Protein AF-A0A2V6ZU19-F1 (afdb_monomer_lite)

Foldseek 3Di:
DADDPDDWDKDWDADPQQWIWIWTCDPPDTDIKTWGWDDPDVQWIKIQIPVAIFTWGWDADPNWIWIKGDHPVRYDIDIDTDDD

Sequence (84 aa):
MSGPLGNAPLILTIAEDGSFQGLLYVEPKYKEIRGTISVIRPGTMRYEGTDGNGRVTLREENGKRVLRFVRDGGGGGAELTPTK

pLDDT: mean 84.07, std 13.41, range [33.06, 97.31]

Structure (mmCIF, N/CA/C/O backbone):
data_AF-A0A2V6ZU19-F1
#
_entry.id   AF-A0A2V6ZU19-F1
#
loop_
_atom_site.group_PDB
_atom_site.id
_atom_site.type_symbol
_atom_site.label_atom_id
_atom_site.label_alt_id
_atom_site.label_comp_id
_atom_site.label_asym_id
_atom_site.label_entity_id
_atom_site.label_seq_id
_atom_site.pdbx_PDB_ins_code
_atom_site.Cartn_x
_atom_site.Cartn_y
_atom_site.Cartn_z
_atom_site.occupancy
_atom_site.B_iso_or_equiv
_atom_site.auth_seq_id
_atom_site.auth_comp_id
_atom_site.auth_asym_id
_atom_site.auth_atom_id
_atom_site.pdbx_PDB_mode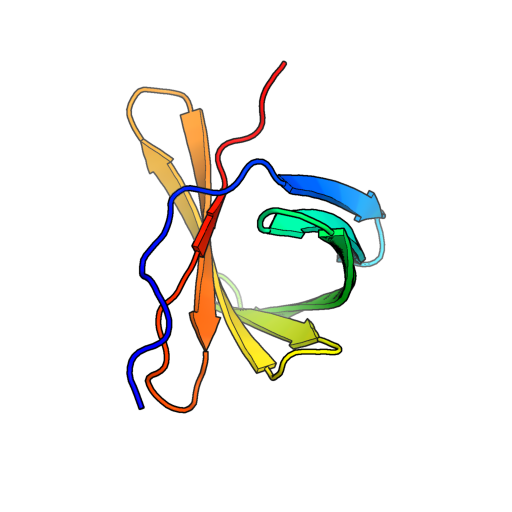l_num
ATOM 1 N N . MET A 1 1 ? 12.458 -17.245 -9.906 1.00 33.06 1 MET A N 1
ATOM 2 C CA . MET A 1 1 ? 13.178 -15.991 -10.216 1.00 33.06 1 MET A CA 1
ATOM 3 C C . MET A 1 1 ? 13.208 -15.130 -8.962 1.00 33.06 1 MET A C 1
ATOM 5 O O . MET A 1 1 ? 12.157 -14.668 -8.541 1.00 33.06 1 MET A O 1
ATOM 9 N N . SER A 1 2 ? 14.370 -14.971 -8.329 1.00 41.41 2 SER A N 1
ATOM 10 C CA . SER A 1 2 ? 14.581 -14.046 -7.209 1.00 41.41 2 SER A CA 1
ATOM 11 C C . SER A 1 2 ? 15.131 -12.730 -7.761 1.00 41.41 2 SER A C 1
ATOM 13 O O . SER A 1 2 ? 16.288 -12.672 -8.170 1.00 41.41 2 SER A O 1
ATOM 15 N N . GLY A 1 3 ? 14.290 -11.695 -7.830 1.00 41.34 3 GLY A N 1
ATOM 16 C CA . GLY A 1 3 ? 14.768 -10.320 -8.011 1.00 41.34 3 GLY A CA 1
ATOM 17 C C . GLY A 1 3 ? 15.538 -9.863 -6.765 1.00 41.34 3 GLY A C 1
ATOM 18 O O . GLY A 1 3 ? 15.394 -10.500 -5.717 1.00 41.34 3 GLY A O 1
ATOM 19 N N . PRO A 1 4 ? 16.358 -8.802 -6.850 1.00 46.28 4 PRO A N 1
ATOM 20 C CA . PRO A 1 4 ? 17.143 -8.347 -5.711 1.00 46.28 4 PRO A CA 1
ATOM 21 C C . PRO A 1 4 ? 16.202 -8.048 -4.539 1.00 46.28 4 PRO A C 1
ATOM 23 O O . PRO A 1 4 ? 15.304 -7.213 -4.644 1.00 46.28 4 PRO A O 1
ATOM 26 N N . LEU A 1 5 ? 16.389 -8.768 -3.429 1.00 54.97 5 LEU A N 1
ATOM 27 C CA . LEU A 1 5 ? 15.847 -8.389 -2.127 1.00 54.97 5 LEU A CA 1
ATOM 28 C C . LEU A 1 5 ? 16.621 -7.141 -1.694 1.00 54.97 5 LEU A C 1
ATOM 30 O O . LEU A 1 5 ? 17.650 -7.232 -1.034 1.00 54.97 5 LEU A O 1
ATOM 34 N N . GLY A 1 6 ? 16.185 -5.988 -2.190 1.00 62.19 6 GLY A N 1
ATOM 35 C CA . GLY A 1 6 ? 16.777 -4.692 -1.898 1.00 62.19 6 GLY A CA 1
ATOM 36 C C . GLY A 1 6 ? 15.871 -3.893 -0.975 1.00 62.19 6 GLY A C 1
ATOM 37 O O . GLY A 1 6 ? 14.664 -3.814 -1.199 1.00 62.19 6 GLY A O 1
ATOM 38 N N . ASN A 1 7 ? 16.461 -3.267 0.040 1.00 69.31 7 ASN A N 1
ATOM 39 C CA . ASN A 1 7 ? 15.813 -2.163 0.733 1.00 69.31 7 ASN A CA 1
ATOM 40 C C . ASN A 1 7 ? 15.813 -0.970 -0.227 1.00 69.31 7 ASN A C 1
ATOM 42 O O . ASN A 1 7 ? 16.875 -0.448 -0.560 1.00 69.31 7 ASN A O 1
ATOM 46 N N . ALA A 1 8 ? 14.636 -0.573 -0.698 1.00 76.12 8 ALA A N 1
ATOM 47 C CA . ALA A 1 8 ? 14.461 0.559 -1.596 1.00 76.12 8 ALA A CA 1
ATOM 48 C C . ALA A 1 8 ? 13.590 1.621 -0.911 1.00 76.12 8 ALA A C 1
ATOM 50 O O . ALA A 1 8 ? 12.565 1.264 -0.321 1.00 76.12 8 ALA A O 1
ATOM 51 N N . PRO A 1 9 ? 13.953 2.914 -0.986 1.00 80.62 9 PRO A N 1
ATOM 52 C CA . PRO A 1 9 ? 13.065 3.982 -0.558 1.00 80.62 9 PRO A CA 1
ATOM 53 C C . PRO A 1 9 ? 11.753 3.930 -1.346 1.00 80.62 9 PRO A C 1
ATOM 55 O O . PRO A 1 9 ?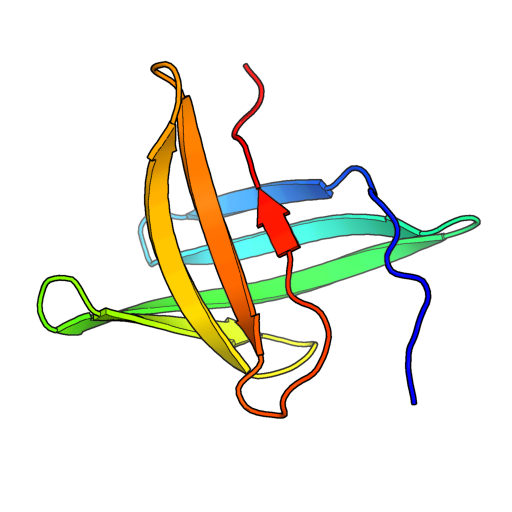 11.753 3.839 -2.578 1.00 80.62 9 PRO A O 1
ATOM 58 N N . LEU A 1 10 ? 10.641 4.012 -0.622 1.00 84.06 10 LEU A N 1
ATOM 59 C CA . LEU A 1 10 ? 9.302 4.118 -1.178 1.00 84.06 10 LEU A CA 1
ATOM 60 C C . LEU A 1 10 ? 8.598 5.298 -0.520 1.00 84.06 10 LEU A C 1
ATOM 62 O O . LEU A 1 10 ? 8.455 5.335 0.700 1.00 84.06 10 LEU A O 1
ATOM 66 N N . ILE A 1 11 ? 8.112 6.223 -1.340 1.00 88.19 11 ILE A N 1
ATOM 67 C CA . ILE A 1 11 ? 7.082 7.170 -0.917 1.00 88.19 11 ILE A CA 1
ATOM 68 C C . ILE A 1 11 ? 5.747 6.526 -1.263 1.00 88.19 11 ILE A C 1
ATOM 70 O O . ILE A 1 11 ? 5.551 6.138 -2.413 1.00 88.19 11 ILE A O 1
ATOM 74 N N . LEU A 1 12 ? 4.857 6.385 -0.283 1.00 89.94 12 LEU A N 1
ATOM 75 C CA . LEU A 1 12 ? 3.530 5.807 -0.464 1.00 89.94 12 LEU A CA 1
ATOM 76 C C . LEU A 1 12 ? 2.484 6.751 0.125 1.00 89.94 12 LEU A C 1
ATOM 78 O O . LEU A 1 12 ? 2.524 7.065 1.313 1.00 89.94 12 LEU A O 1
ATOM 82 N N . THR A 1 13 ? 1.532 7.163 -0.699 1.00 92.56 13 THR A N 1
ATOM 83 C CA . THR A 1 13 ? 0.347 7.908 -0.279 1.00 92.56 13 THR A CA 1
ATOM 84 C C . THR A 1 13 ? -0.840 6.961 -0.319 1.00 92.56 13 THR A C 1
ATOM 86 O O . THR A 1 13 ? -1.080 6.331 -1.346 1.00 92.56 13 THR A O 1
ATOM 89 N N . ILE A 1 14 ? -1.560 6.848 0.796 1.00 91.75 14 ILE A N 1
ATOM 90 C CA . ILE A 1 14 ? -2.780 6.044 0.918 1.00 91.75 14 ILE A CA 1
ATOM 91 C C . ILE A 1 14 ? -3.929 7.014 1.200 1.00 91.75 14 ILE A C 1
ATOM 93 O O . ILE A 1 14 ? -3.855 7.780 2.161 1.00 91.75 14 ILE A O 1
ATOM 97 N N . ALA A 1 15 ? -4.951 7.005 0.353 1.00 95.00 15 ALA A N 1
ATOM 98 C CA . ALA A 1 15 ? -6.161 7.796 0.525 1.00 95.00 15 ALA A CA 1
ATOM 99 C C . ALA A 1 15 ? -7.143 7.117 1.494 1.00 95.00 15 ALA A C 1
ATOM 101 O O . ALA A 1 15 ? -6.994 5.946 1.850 1.00 95.00 15 ALA A O 1
ATOM 102 N N . GLU A 1 16 ? -8.171 7.854 1.918 1.00 93.81 16 GLU A N 1
ATOM 103 C CA . GLU A 1 16 ? -9.172 7.366 2.880 1.00 93.81 16 GLU A CA 1
ATOM 104 C C . GLU A 1 16 ? -9.961 6.149 2.375 1.00 93.81 16 GLU A C 1
ATOM 106 O O . GLU A 1 16 ? -10.363 5.302 3.169 1.00 93.81 16 GLU A O 1
ATOM 111 N N . ASP A 1 17 ? -10.137 6.025 1.059 1.00 93.88 17 ASP A N 1
ATOM 112 C CA . ASP A 1 17 ? -10.798 4.886 0.410 1.00 93.88 17 ASP A CA 1
ATOM 113 C C . ASP A 1 17 ? -9.891 3.647 0.271 1.00 93.88 17 ASP A C 1
ATOM 115 O O . ASP A 1 17 ? -10.295 2.625 -0.286 1.00 93.88 17 ASP A O 1
ATOM 119 N N . GLY A 1 18 ? -8.657 3.728 0.775 1.00 93.69 18 GLY A N 1
ATOM 120 C CA . GLY A 1 18 ? -7.657 2.671 0.694 1.00 93.69 18 GLY A CA 1
ATOM 121 C C . GLY A 1 18 ? -6.918 2.610 -0.640 1.00 93.69 18 GLY A C 1
ATOM 122 O O . GLY A 1 18 ? -6.016 1.778 -0.778 1.00 93.69 18 GLY A O 1
ATOM 123 N N . SER A 1 19 ? -7.242 3.464 -1.617 1.00 96.88 19 SER A N 1
ATOM 124 C CA . SER A 1 19 ? -6.420 3.606 -2.819 1.00 96.88 19 SER A CA 1
ATOM 125 C C . SER A 1 19 ? -5.029 4.111 -2.440 1.00 96.88 19 SER A C 1
ATOM 127 O O . SER A 1 19 ? -4.857 4.900 -1.510 1.00 96.88 19 SER A O 1
ATOM 129 N N . PHE A 1 20 ? -4.005 3.622 -3.130 1.00 94.25 20 PHE A N 1
ATOM 130 C CA . PHE A 1 20 ? -2.637 4.047 -2.901 1.00 94.25 20 PHE A CA 1
ATOM 131 C C . PHE A 1 20 ? -1.894 4.310 -4.200 1.00 94.25 20 PHE A C 1
ATOM 133 O O . PHE A 1 20 ? -2.087 3.643 -5.221 1.00 94.25 20 PHE A O 1
ATOM 140 N N . GLN A 1 21 ? -0.965 5.253 -4.114 1.00 95.19 21 GLN A N 1
ATOM 141 C CA . GLN A 1 21 ? 0.035 5.525 -5.130 1.00 95.19 21 GLN A CA 1
ATOM 142 C C . GLN A 1 21 ? 1.398 5.620 -4.455 1.00 95.19 21 GLN A C 1
ATOM 144 O O . GLN A 1 21 ? 1.535 6.224 -3.393 1.00 95.19 21 GLN A O 1
ATOM 149 N N . GLY A 1 22 ? 2.411 5.022 -5.069 1.00 91.00 22 GLY A N 1
ATOM 150 C CA . GLY A 1 22 ? 3.772 5.087 -4.579 1.00 91.00 22 GLY A CA 1
ATOM 151 C C . GLY A 1 22 ? 4.810 5.25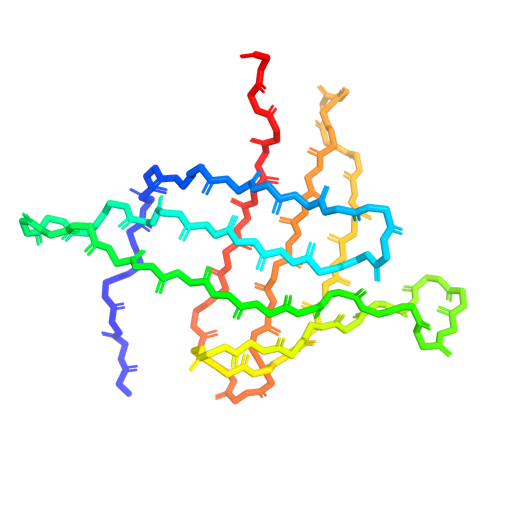8 -5.675 1.00 91.00 22 GLY A C 1
ATOM 152 O O . GLY A 1 22 ? 4.587 4.915 -6.835 1.00 91.00 22 GLY A O 1
ATOM 153 N N . LEU A 1 23 ? 5.958 5.793 -5.274 1.00 90.19 23 LEU A N 1
ATOM 154 C CA . LEU A 1 23 ? 7.155 5.980 -6.087 1.00 90.19 23 LEU A CA 1
ATOM 155 C C . LEU A 1 23 ? 8.293 5.191 -5.445 1.00 90.19 23 LEU A C 1
ATOM 157 O O . LEU A 1 23 ? 8.835 5.589 -4.413 1.00 90.19 23 LEU A O 1
ATOM 161 N N . LEU A 1 24 ? 8.619 4.049 -6.045 1.00 86.00 24 LEU A N 1
ATOM 162 C CA . LEU A 1 24 ? 9.701 3.174 -5.616 1.00 86.00 24 LEU A CA 1
ATOM 163 C C . LEU A 1 24 ? 10.983 3.568 -6.348 1.00 86.00 24 LEU A C 1
ATOM 165 O O . LEU A 1 24 ? 11.008 3.563 -7.580 1.00 86.00 24 LEU A O 1
ATOM 169 N N . TYR A 1 25 ? 12.052 3.874 -5.618 1.00 82.00 25 TYR A N 1
ATOM 170 C CA . TYR A 1 25 ? 13.355 4.095 -6.240 1.00 82.00 25 TYR A CA 1
ATOM 171 C C . TYR A 1 25 ? 14.098 2.766 -6.395 1.00 82.00 25 TYR A C 1
ATOM 173 O O . TYR A 1 25 ? 14.600 2.209 -5.420 1.00 82.00 25 TYR A O 1
ATOM 181 N N . VAL A 1 26 ? 14.165 2.254 -7.625 1.00 77.56 26 VAL A N 1
ATOM 182 C CA . VAL A 1 26 ? 14.983 1.088 -7.982 1.00 77.56 26 VAL A CA 1
ATOM 183 C C . VAL A 1 26 ? 16.014 1.562 -8.987 1.00 77.56 26 VAL A C 1
ATOM 185 O O . VAL A 1 26 ? 15.691 1.773 -10.155 1.00 77.56 26 VAL A O 1
ATOM 188 N N . GLU A 1 27 ? 17.246 1.767 -8.527 1.00 73.00 27 GLU A N 1
ATOM 189 C CA . GLU A 1 27 ? 18.312 2.348 -9.342 1.00 73.00 27 GLU A CA 1
ATOM 190 C C . GLU A 1 27 ? 18.390 1.699 -10.741 1.00 73.00 27 GLU A C 1
ATOM 192 O O . GLU A 1 27 ? 18.400 0.467 -10.848 1.00 73.00 27 GLU A O 1
ATOM 197 N N . PRO A 1 28 ? 18.403 2.499 -11.830 1.00 78.81 28 PRO A N 1
ATOM 198 C CA . PRO A 1 28 ? 18.487 3.968 -11.888 1.00 78.81 28 PRO A CA 1
ATOM 199 C C . PRO A 1 28 ? 17.140 4.693 -12.046 1.00 78.81 28 PRO A C 1
ATOM 201 O O . PRO A 1 28 ? 17.116 5.861 -12.428 1.00 78.81 28 PRO A O 1
ATOM 204 N N . LYS A 1 29 ? 16.004 4.016 -11.841 1.00 82.25 29 LYS A N 1
ATOM 205 C CA . LYS A 1 29 ? 14.682 4.548 -12.194 1.00 82.25 29 LYS A CA 1
ATOM 206 C C . LYS A 1 29 ? 13.729 4.602 -11.009 1.00 82.25 29 LYS A C 1
ATOM 208 O O . LYS A 1 29 ? 13.692 3.732 -10.144 1.00 82.25 29 LYS A O 1
ATOM 213 N N . TYR A 1 30 ? 12.864 5.605 -11.046 1.00 83.62 30 TYR A N 1
ATOM 214 C CA . TYR A 1 30 ? 11.634 5.559 -10.277 1.00 83.62 30 TYR A CA 1
ATOM 215 C C . TYR A 1 30 ? 10.632 4.653 -10.980 1.00 83.62 30 TYR A C 1
ATOM 217 O O . TYR A 1 30 ? 10.432 4.740 -12.194 1.00 83.62 30 TYR A O 1
ATOM 225 N N . LYS A 1 31 ? 9.999 3.786 -10.200 1.00 86.31 31 LYS A N 1
ATOM 226 C CA . LYS A 1 31 ? 8.877 2.968 -10.629 1.00 86.31 31 LYS A CA 1
ATOM 227 C C . LYS A 1 31 ? 7.635 3.425 -9.881 1.00 86.31 31 LYS A C 1
ATOM 229 O O . LYS A 1 31 ? 7.608 3.407 -8.652 1.00 86.31 31 LYS A O 1
ATOM 234 N N . GLU A 1 32 ? 6.609 3.816 -10.625 1.00 89.94 32 GLU A N 1
ATOM 235 C CA . GLU A 1 32 ? 5.297 4.050 -10.035 1.00 89.94 32 GLU A CA 1
ATOM 236 C C . GLU A 1 32 ? 4.624 2.722 -9.692 1.00 89.94 32 GLU A C 1
ATOM 238 O O . GLU A 1 32 ? 4.617 1.788 -10.495 1.00 89.94 32 GLU A O 1
ATOM 243 N N . ILE A 1 33 ? 4.022 2.670 -8.508 1.00 89.19 33 ILE A N 1
ATOM 244 C CA . ILE A 1 33 ? 3.129 1.598 -8.086 1.00 89.19 33 ILE A CA 1
ATOM 245 C C . ILE A 1 33 ? 1.786 2.198 -7.696 1.00 89.19 33 ILE A C 1
ATOM 247 O O . ILE A 1 33 ? 1.711 3.265 -7.092 1.00 89.19 33 ILE A O 1
ATOM 251 N N . ARG A 1 34 ? 0.706 1.516 -8.057 1.00 94.88 34 ARG A N 1
ATOM 252 C CA . ARG A 1 34 ? -0.665 1.902 -7.706 1.00 94.88 34 ARG A CA 1
ATOM 253 C C . ARG A 1 34 ? -1.471 0.680 -7.318 1.00 94.88 34 ARG A C 1
ATOM 255 O O . ARG A 1 34 ? -1.153 -0.425 -7.776 1.00 94.88 34 ARG A O 1
ATOM 262 N N . GLY A 1 35 ? -2.508 0.891 -6.524 1.00 95.50 35 GLY A N 1
ATOM 263 C CA . GLY A 1 35 ? -3.429 -0.161 -6.132 1.00 95.50 35 GLY A CA 1
ATOM 264 C C . GLY A 1 35 ? -4.428 0.290 -5.081 1.00 95.50 35 GLY A C 1
ATOM 265 O O . GLY A 1 35 ? -4.582 1.481 -4.829 1.00 95.50 35 GLY A O 1
ATOM 266 N N . THR A 1 36 ? -5.066 -0.683 -4.446 1.00 97.31 36 THR A N 1
ATOM 267 C CA . THR A 1 36 ? -6.010 -0.475 -3.348 1.00 97.31 36 THR A CA 1
ATOM 268 C C . THR A 1 36 ? -5.714 -1.464 -2.232 1.00 97.31 36 THR A C 1
ATOM 270 O O . THR A 1 36 ? -5.394 -2.622 -2.495 1.00 97.31 36 THR A O 1
ATOM 273 N N . ILE A 1 37 ? -5.811 -1.011 -0.984 1.00 95.44 37 ILE A N 1
ATOM 274 C CA . ILE A 1 37 ? -5.822 -1.853 0.211 1.00 95.44 37 ILE A CA 1
ATOM 275 C C . ILE A 1 37 ? -7.276 -2.003 0.652 1.00 95.44 37 ILE A C 1
ATOM 277 O O . ILE A 1 37 ? -7.966 -1.014 0.879 1.00 95.44 37 ILE A O 1
ATOM 281 N N . SER A 1 38 ? -7.736 -3.239 0.815 1.00 95.50 38 SER A N 1
ATOM 282 C CA . SER A 1 38 ? -9.109 -3.538 1.224 1.00 95.50 38 SER A CA 1
ATOM 283 C C . SER A 1 38 ? -9.129 -4.430 2.458 1.00 95.50 38 SER A C 1
ATOM 285 O O . SER A 1 38 ? -8.389 -5.414 2.558 1.00 95.50 38 SER A O 1
ATOM 287 N N . VAL A 1 39 ? -10.011 -4.112 3.405 1.00 93.44 39 VAL A N 1
ATOM 288 C CA . VAL A 1 39 ? -10.307 -4.974 4.554 1.00 93.44 39 VAL A CA 1
ATOM 289 C C . VAL A 1 39 ? -11.362 -5.986 4.118 1.00 93.44 39 VAL A C 1
ATOM 291 O O . VAL A 1 39 ? -12.497 -5.618 3.845 1.00 93.44 39 VAL A O 1
ATOM 294 N N . ILE A 1 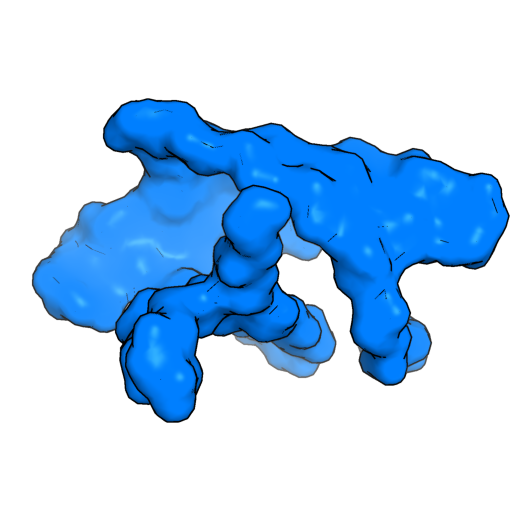40 ? -10.999 -7.266 4.058 1.00 92.44 40 ILE A N 1
ATOM 295 C CA . ILE A 1 40 ? -11.937 -8.333 3.666 1.00 92.44 40 ILE A CA 1
ATOM 296 C C . ILE A 1 40 ? -12.767 -8.795 4.869 1.00 92.44 40 ILE A C 1
ATOM 298 O O . ILE A 1 40 ? -13.936 -9.142 4.748 1.00 92.44 40 ILE A O 1
ATOM 302 N N . ARG A 1 41 ? -12.141 -8.819 6.048 1.00 89.62 41 ARG A N 1
ATOM 303 C CA . ARG A 1 41 ? -12.753 -9.091 7.356 1.00 89.62 41 ARG A CA 1
ATOM 304 C C . ARG A 1 41 ? -11.828 -8.549 8.453 1.00 89.62 41 ARG A C 1
ATOM 306 O O . ARG A 1 41 ? -10.654 -8.306 8.155 1.00 89.62 41 ARG A O 1
ATOM 313 N N . PRO A 1 42 ? -12.285 -8.392 9.709 1.00 86.44 42 PRO A N 1
ATOM 314 C CA . PRO A 1 42 ? -11.429 -7.915 10.794 1.00 86.44 42 PRO A CA 1
ATOM 315 C C . PRO A 1 42 ? -10.085 -8.659 10.855 1.00 86.44 42 PRO A C 1
ATOM 317 O O . PRO A 1 42 ? -10.032 -9.889 10.787 1.00 86.44 42 PRO A O 1
ATOM 320 N N . GLY A 1 43 ? -8.983 -7.904 10.899 1.00 82.50 43 GLY A N 1
ATOM 321 C CA . GLY A 1 43 ? -7.616 -8.441 10.926 1.00 82.50 43 GLY A CA 1
ATOM 322 C C . GLY A 1 43 ? -7.111 -9.067 9.615 1.00 82.50 43 GLY A C 1
ATOM 323 O O . GLY A 1 43 ? -5.973 -9.530 9.566 1.00 82.50 43 GLY A O 1
ATOM 324 N N . THR A 1 44 ? -7.913 -9.086 8.545 1.00 88.62 44 THR A N 1
ATOM 325 C CA . THR A 1 44 ? -7.521 -9.605 7.225 1.00 88.62 44 THR A CA 1
ATOM 326 C C . THR A 1 44 ? -7.619 -8.501 6.175 1.00 88.62 44 THR A C 1
ATOM 328 O O . THR A 1 44 ? -8.711 -8.152 5.727 1.00 88.62 44 THR A O 1
ATOM 331 N N . MET A 1 45 ? -6.466 -7.987 5.748 1.00 94.88 45 MET A N 1
ATOM 332 C CA . MET A 1 45 ? -6.369 -7.005 4.668 1.00 94.88 45 MET A CA 1
ATOM 333 C C . MET A 1 45 ? -5.719 -7.621 3.434 1.00 94.88 45 MET A C 1
ATOM 335 O O . MET A 1 45 ? -4.808 -8.452 3.534 1.00 94.88 45 MET A O 1
ATOM 339 N N . ARG A 1 46 ? -6.176 -7.191 2.264 1.00 95.88 46 ARG A N 1
ATOM 340 C C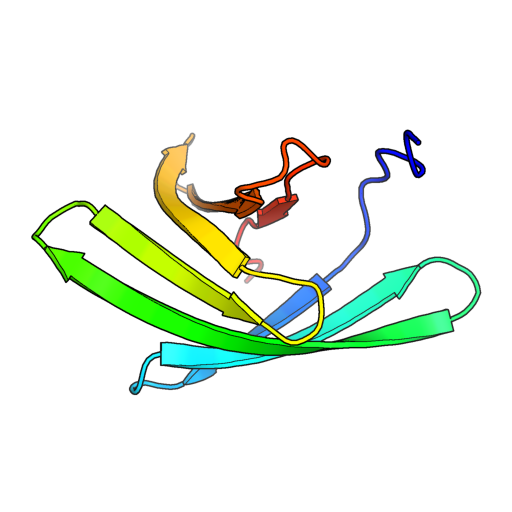A . ARG A 1 46 ? -5.586 -7.517 0.968 1.00 95.88 46 ARG A CA 1
ATOM 341 C C . ARG A 1 46 ? -5.153 -6.245 0.268 1.00 95.88 46 ARG A C 1
ATOM 343 O O . ARG A 1 46 ? -5.640 -5.169 0.595 1.00 95.88 46 ARG A O 1
ATOM 350 N N . TYR A 1 47 ? -4.237 -6.388 -0.675 1.00 94.88 47 TYR A N 1
ATOM 351 C CA . TYR A 1 47 ? -3.989 -5.353 -1.659 1.00 94.88 47 TYR A CA 1
ATOM 352 C C . TYR A 1 47 ? -4.141 -5.918 -3.062 1.00 94.88 47 TYR A C 1
ATOM 354 O O . TYR A 1 47 ? -3.806 -7.079 -3.324 1.00 94.88 47 TYR A O 1
ATOM 362 N N . GLU A 1 48 ? -4.609 -5.059 -3.950 1.00 95.56 48 GLU A N 1
ATOM 363 C CA . GLU A 1 48 ? -4.661 -5.298 -5.383 1.00 95.56 48 GLU A CA 1
ATOM 364 C C . GLU A 1 48 ? -3.888 -4.182 -6.053 1.00 95.56 48 GLU A C 1
ATOM 366 O O . GLU A 1 48 ? -4.172 -3.008 -5.825 1.00 95.56 48 GLU A O 1
ATOM 371 N N . GLY A 1 49 ? -2.850 -4.534 -6.802 1.00 92.00 49 GLY A N 1
ATOM 372 C CA . GLY A 1 49 ? -1.899 -3.560 -7.301 1.00 92.00 49 GLY A CA 1
ATOM 373 C C . GLY A 1 49 ? -1.402 -3.869 -8.699 1.00 92.00 49 GLY A C 1
ATOM 374 O O . GLY A 1 49 ? -1.430 -4.998 -9.182 1.00 92.00 49 GLY A O 1
ATOM 375 N N . THR A 1 50 ? -0.876 -2.827 -9.326 1.00 87.88 50 THR A N 1
ATOM 376 C CA . THR A 1 50 ? -0.203 -2.859 -10.637 1.00 87.88 50 THR A CA 1
ATOM 377 C C . THR A 1 50 ? 0.891 -3.930 -10.753 1.00 87.88 50 THR A C 1
ATOM 379 O O . THR A 1 50 ? 1.067 -4.504 -11.822 1.00 87.88 50 THR A O 1
ATOM 382 N N . ASP A 1 51 ? 1.582 -4.250 -9.655 1.00 81.38 51 ASP A N 1
ATOM 383 C CA . ASP A 1 51 ? 2.666 -5.246 -9.595 1.00 81.38 51 ASP A CA 1
ATOM 384 C C . ASP A 1 51 ? 2.251 -6.587 -8.961 1.00 81.38 51 ASP A C 1
ATOM 386 O O . ASP A 1 51 ? 3.088 -7.378 -8.493 1.00 81.38 51 ASP A O 1
ATOM 390 N N . GLY A 1 52 ? 0.943 -6.833 -8.939 1.00 88.38 52 GLY A N 1
ATOM 391 C CA . GLY A 1 52 ? 0.317 -8.029 -8.406 1.00 88.38 52 GLY A CA 1
ATOM 392 C C . GLY A 1 52 ? -0.469 -7.770 -7.129 1.00 88.38 52 GLY A C 1
ATOM 393 O O . GLY A 1 52 ? -0.537 -6.657 -6.610 1.00 88.38 52 GLY A O 1
ATOM 394 N N . ASN A 1 53 ? -1.039 -8.854 -6.615 1.00 92.88 53 ASN A N 1
ATOM 395 C CA . ASN A 1 53 ? -1.967 -8.839 -5.493 1.00 92.88 53 ASN A CA 1
ATOM 396 C C . ASN A 1 53 ? -1.386 -9.616 -4.314 1.00 92.88 53 ASN A C 1
ATOM 398 O O . ASN A 1 53 ? -0.461 -10.429 -4.463 1.00 92.88 53 ASN A O 1
ATOM 402 N N . GLY A 1 54 ? -1.952 -9.389 -3.136 1.00 94.31 54 GLY A N 1
ATOM 403 C CA . GLY A 1 54 ? -1.533 -10.142 -1.972 1.00 94.31 54 GLY A CA 1
ATOM 404 C C . GLY A 1 54 ? -2.188 -9.730 -0.672 1.00 94.31 54 GLY A C 1
ATOM 405 O O . GLY A 1 54 ? -3.250 -9.107 -0.630 1.00 94.31 54 GLY A O 1
ATOM 406 N N . ARG A 1 55 ? -1.527 -10.103 0.420 1.00 93.69 55 ARG A N 1
ATOM 407 C CA . ARG A 1 55 ? -1.950 -9.796 1.783 1.00 93.69 55 ARG A CA 1
ATOM 408 C C . ARG A 1 55 ? -1.217 -8.574 2.314 1.00 93.69 55 ARG A C 1
ATOM 410 O O . ARG A 1 55 ? -0.015 -8.430 2.099 1.00 93.69 55 ARG A O 1
ATOM 417 N N . VAL A 1 56 ? -1.933 -7.762 3.087 1.00 92.62 56 VAL A N 1
ATOM 418 C CA . VAL A 1 56 ? -1.352 -6.696 3.909 1.00 92.62 56 VAL A CA 1
ATOM 419 C C . VAL A 1 56 ? -1.549 -7.039 5.381 1.00 92.62 56 VAL A C 1
ATOM 421 O O . VAL A 1 56 ? -2.612 -7.512 5.785 1.00 92.62 56 VAL A O 1
ATOM 424 N N . THR A 1 57 ? -0.533 -6.810 6.206 1.00 91.69 57 THR A N 1
ATOM 425 C CA . THR A 1 57 ? -0.685 -6.800 7.666 1.00 91.69 57 THR A CA 1
ATOM 426 C C . THR A 1 57 ? -0.167 -5.502 8.246 1.00 91.69 57 THR A C 1
ATOM 428 O O . THR A 1 57 ? 0.896 -5.045 7.841 1.00 91.69 57 THR A O 1
ATOM 431 N N . LEU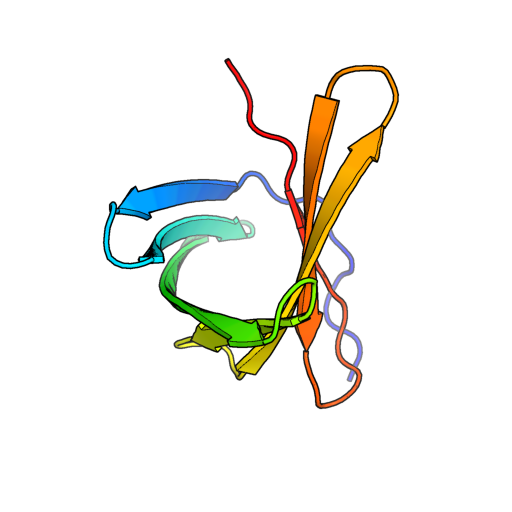 A 1 58 ? -0.882 -4.967 9.231 1.00 89.25 58 LEU A N 1
ATOM 432 C CA . LEU A 1 58 ? -0.418 -3.880 10.082 1.00 89.25 58 LEU A CA 1
ATOM 433 C C . LEU A 1 58 ? 0.029 -4.473 11.420 1.00 89.25 58 LEU A C 1
ATOM 435 O O . LEU A 1 58 ? -0.711 -5.254 12.021 1.00 89.25 58 LEU A O 1
ATOM 439 N N . ARG A 1 59 ? 1.236 -4.130 11.865 1.00 89.62 59 ARG A N 1
ATOM 440 C CA . ARG A 1 59 ? 1.783 -4.509 13.175 1.00 89.62 59 ARG A CA 1
ATOM 441 C C . ARG A 1 59 ? 2.421 -3.301 13.842 1.00 89.62 59 ARG A C 1
ATOM 443 O O . ARG A 1 59 ? 2.786 -2.348 13.160 1.00 89.62 59 ARG A O 1
ATOM 450 N N . GLU A 1 60 ? 2.556 -3.349 15.160 1.00 90.19 60 GLU A N 1
ATOM 451 C CA . GLU A 1 60 ? 3.379 -2.397 15.903 1.00 90.19 60 GLU A CA 1
ATOM 452 C C . GLU A 1 60 ? 4.691 -3.067 16.310 1.00 90.19 60 GLU A C 1
ATOM 454 O O . GLU A 1 60 ? 4.690 -4.137 16.915 1.00 90.19 60 GLU A O 1
ATOM 459 N N . GLU A 1 61 ? 5.809 -2.436 15.962 1.00 88.88 61 GLU A N 1
ATOM 460 C CA . GLU A 1 61 ? 7.162 -2.887 16.276 1.00 88.88 61 GLU A CA 1
ATOM 461 C C . GLU A 1 61 ? 7.956 -1.697 16.819 1.00 88.88 61 GLU A C 1
ATOM 463 O O . GLU A 1 61 ? 8.098 -0.673 16.152 1.00 88.88 61 GLU A O 1
ATOM 468 N N . ASN A 1 62 ? 8.453 -1.800 18.056 1.00 89.38 62 ASN A N 1
ATOM 469 C CA . ASN A 1 62 ? 9.226 -0.739 18.717 1.00 89.38 62 ASN A CA 1
ATOM 470 C C . ASN A 1 62 ? 8.533 0.644 18.690 1.00 89.38 62 ASN A C 1
ATOM 472 O O . ASN A 1 62 ? 9.169 1.666 18.432 1.00 89.38 62 ASN A O 1
ATOM 476 N N . GLY A 1 63 ? 7.210 0.672 18.903 1.00 89.00 63 GLY A N 1
ATOM 477 C CA . GLY A 1 63 ? 6.397 1.897 18.876 1.00 89.00 63 GLY A CA 1
ATOM 478 C C . GLY A 1 63 ? 6.158 2.479 17.478 1.00 89.00 63 GLY A C 1
ATOM 479 O O . GLY A 1 63 ? 5.603 3.570 17.355 1.00 89.00 63 GLY A O 1
ATOM 480 N N . LYS A 1 64 ? 6.567 1.775 16.417 1.00 88.88 64 LYS A N 1
ATOM 481 C CA . LYS A 1 64 ? 6.311 2.146 15.024 1.00 88.88 64 LYS A CA 1
ATOM 482 C C . LYS A 1 64 ? 5.262 1.226 14.428 1.00 88.88 64 LYS A C 1
ATOM 484 O O . LYS A 1 64 ? 5.275 0.020 14.652 1.00 88.88 64 LYS A O 1
ATOM 489 N N . ARG A 1 65 ? 4.375 1.792 13.619 1.00 89.06 65 ARG A N 1
ATOM 490 C CA . ARG A 1 65 ? 3.461 1.011 12.786 1.00 89.06 65 ARG A CA 1
ATOM 491 C C . ARG A 1 65 ? 4.214 0.508 11.564 1.00 89.06 65 ARG A C 1
ATOM 493 O O . ARG A 1 65 ? 4.870 1.295 10.897 1.00 89.06 65 ARG A O 1
ATOM 500 N N . VAL A 1 66 ? 4.107 -0.777 11.265 1.00 90.25 66 VAL A N 1
ATOM 501 C CA . VAL A 1 66 ? 4.734 -1.407 10.102 1.00 90.25 66 VAL A CA 1
ATOM 502 C C . VAL A 1 66 ? 3.645 -2.052 9.259 1.00 90.25 66 VAL A C 1
ATOM 504 O O . VAL A 1 66 ? 2.872 -2.884 9.742 1.00 90.25 66 VAL A O 1
ATOM 507 N N . LEU A 1 67 ? 3.579 -1.657 7.989 1.00 89.81 67 LEU A N 1
ATOM 508 C CA . LEU A 1 67 ? 2.748 -2.302 6.982 1.00 89.81 67 LEU A CA 1
ATOM 509 C C . LEU A 1 67 ? 3.595 -3.312 6.215 1.00 89.81 67 LEU A C 1
ATOM 511 O O . LEU A 1 67 ? 4.588 -2.954 5.589 1.00 89.81 67 LEU A O 1
ATOM 515 N N . ARG A 1 68 ? 3.186 -4.578 6.224 1.00 90.06 68 ARG A N 1
ATOM 516 C CA . ARG A 1 68 ? 3.857 -5.648 5.483 1.00 90.06 68 ARG A CA 1
ATOM 517 C C . ARG A 1 68 ? 2.986 -6.133 4.337 1.00 90.06 68 ARG A C 1
ATOM 519 O O . ARG A 1 68 ? 1.872 -6.599 4.570 1.00 90.06 68 ARG A O 1
ATOM 526 N N . PHE A 1 69 ? 3.535 -6.079 3.129 1.00 89.69 69 PHE A N 1
ATOM 527 C CA . PHE A 1 69 ? 2.925 -6.540 1.886 1.00 89.69 69 PHE A CA 1
ATOM 528 C C . PHE A 1 69 ? 3.551 -7.874 1.477 1.00 89.69 69 PHE A C 1
ATOM 530 O O . PHE A 1 69 ? 4.772 -7.985 1.351 1.00 89.69 69 PHE A O 1
ATOM 537 N N . VAL A 1 70 ? 2.720 -8.895 1.267 1.00 90.25 70 VAL A N 1
ATOM 538 C CA . VAL A 1 70 ? 3.152 -10.239 0.855 1.00 90.25 70 VAL A CA 1
ATOM 539 C C . VAL A 1 70 ? 2.367 -10.657 -0.380 1.00 90.25 70 VAL A C 1
ATOM 541 O O . VAL A 1 70 ? 1.147 -10.792 -0.304 1.00 90.25 70 VAL A O 1
ATOM 544 N N . ARG A 1 71 ? 3.063 -10.873 -1.503 1.00 90.06 71 ARG A N 1
ATOM 545 C CA . ARG A 1 71 ? 2.459 -11.355 -2.756 1.00 90.06 71 ARG A CA 1
ATOM 546 C C . ARG A 1 71 ? 1.933 -12.779 -2.605 1.00 90.06 71 ARG A C 1
ATOM 548 O O . ARG A 1 71 ? 2.627 -13.624 -2.044 1.00 90.06 71 ARG A O 1
ATOM 555 N N . ASP A 1 72 ? 0.771 -13.069 -3.191 1.00 90.12 72 ASP A N 1
ATOM 556 C CA . ASP A 1 72 ? 0.188 -14.422 -3.147 1.00 90.12 72 ASP A CA 1
ATOM 557 C C . ASP A 1 72 ? 1.068 -15.463 -3.873 1.00 90.12 72 ASP A C 1
ATOM 559 O O . ASP A 1 72 ? 1.156 -16.611 -3.450 1.00 90.12 72 ASP A O 1
ATOM 563 N N . GLY A 1 73 ? 1.772 -15.060 -4.938 1.00 82.25 73 GLY A N 1
ATOM 564 C CA . GLY A 1 73 ? 2.619 -15.940 -5.760 1.00 82.25 73 GLY A CA 1
ATOM 565 C C . GLY A 1 73 ? 3.996 -16.292 -5.176 1.00 82.25 73 GLY A C 1
ATOM 566 O O . GLY A 1 73 ? 4.863 -16.739 -5.921 1.00 82.25 73 GLY A O 1
ATOM 567 N N . GLY A 1 74 ? 4.248 -16.041 -3.885 1.00 66.94 74 GLY A N 1
ATOM 568 C CA . GLY A 1 74 ? 5.500 -16.434 -3.216 1.00 66.94 74 GLY A CA 1
ATOM 569 C C . GLY A 1 74 ? 6.742 -15.595 -3.563 1.00 66.94 74 GLY A C 1
ATOM 570 O O . GLY A 1 74 ? 7.860 -15.984 -3.232 1.00 66.94 74 GLY A O 1
ATOM 571 N N . GLY A 1 75 ? 6.573 -14.441 -4.215 1.00 64.38 75 GLY A N 1
ATOM 572 C CA . GLY A 1 75 ? 7.651 -13.474 -4.450 1.00 64.38 75 GLY A CA 1
ATOM 573 C C . GLY A 1 75 ? 7.966 -12.629 -3.209 1.00 64.38 75 GLY A C 1
ATOM 574 O O . GLY A 1 75 ? 7.101 -12.433 -2.357 1.00 64.38 75 GLY A O 1
ATOM 575 N N . GLY A 1 76 ? 9.193 -12.096 -3.132 1.00 66.06 76 GLY A N 1
ATOM 576 C CA . GLY A 1 76 ? 9.646 -11.229 -2.036 1.00 66.06 76 GLY A CA 1
ATOM 577 C C . GLY A 1 76 ? 8.630 -10.133 -1.687 1.00 66.06 76 GLY A C 1
ATOM 578 O O . GLY A 1 76 ? 8.063 -9.493 -2.583 1.00 66.06 76 GLY A O 1
ATOM 579 N N . GLY A 1 77 ? 8.370 -9.989 -0.384 1.00 73.56 77 GLY A N 1
ATOM 580 C CA . GLY A 1 77 ? 7.482 -8.978 0.186 1.00 73.56 77 GLY A CA 1
ATOM 581 C C . GLY A 1 77 ? 8.209 -7.671 0.494 1.00 73.56 77 GLY A C 1
ATOM 582 O O . GLY A 1 77 ? 9.428 -7.589 0.370 1.00 73.56 77 GLY A O 1
ATOM 583 N N . ALA A 1 78 ? 7.448 -6.666 0.917 1.00 79.12 78 ALA A N 1
ATOM 584 C CA . ALA A 1 78 ? 7.975 -5.380 1.359 1.00 79.12 78 ALA A CA 1
ATOM 585 C C . ALA A 1 78 ? 7.431 -5.039 2.746 1.00 79.12 78 ALA A C 1
ATOM 587 O O . ALA A 1 78 ? 6.249 -5.254 3.030 1.00 79.12 78 ALA A O 1
ATOM 588 N N . GLU A 1 79 ? 8.295 -4.499 3.597 1.00 85.81 79 GLU A N 1
ATOM 589 C CA . GLU A 1 79 ? 7.916 -3.910 4.875 1.00 85.81 79 GLU A CA 1
ATOM 590 C C . GLU A 1 79 ? 8.094 -2.406 4.789 1.00 85.81 79 GLU A C 1
ATOM 592 O O . GLU A 1 79 ? 9.150 -1.905 4.408 1.00 85.81 79 GLU A O 1
ATOM 597 N N . LEU A 1 80 ? 7.027 -1.692 5.116 1.00 82.12 80 LEU A N 1
ATOM 598 C CA . LEU A 1 80 ? 6.956 -0.250 5.041 1.00 82.12 80 LEU A CA 1
ATOM 599 C C . LEU A 1 80 ? 6.769 0.287 6.447 1.00 82.12 80 LEU A C 1
ATOM 601 O O . LEU A 1 80 ? 5.792 -0.024 7.130 1.00 82.12 80 LEU A O 1
ATOM 605 N N . THR A 1 81 ? 7.712 1.120 6.860 1.00 80.44 81 THR A N 1
ATOM 606 C CA . THR A 1 81 ? 7.607 1.897 8.090 1.00 80.44 81 THR A CA 1
ATOM 607 C C . THR A 1 81 ? 7.313 3.338 7.692 1.00 80.44 81 THR A C 1
ATOM 609 O O . THR A 1 81 ? 8.129 3.917 6.974 1.00 80.44 81 THR A O 1
ATOM 612 N N . PRO A 1 82 ? 6.188 3.935 8.123 1.00 75.44 82 PRO A N 1
ATOM 613 C CA . PRO A 1 82 ? 5.931 5.348 7.913 1.00 75.44 82 PRO A CA 1
ATOM 614 C C . PRO A 1 82 ? 7.085 6.169 8.484 1.00 75.44 82 PRO A C 1
ATOM 616 O O . PRO A 1 82 ? 7.451 6.032 9.656 1.00 75.44 82 PRO A O 1
ATOM 619 N N . THR A 1 83 ? 7.674 7.006 7.643 1.00 71.31 83 THR A N 1
ATOM 620 C CA . THR A 1 83 ? 8.612 8.040 8.070 1.00 71.31 83 THR A CA 1
ATOM 621 C C . THR A 1 83 ? 7.821 9.295 8.435 1.00 71.31 83 THR A C 1
ATOM 623 O O . THR A 1 83 ? 6.768 9.542 7.849 1.00 71.31 83 THR A O 1
ATOM 626 N N . LYS A 1 84 ? 8.294 10.041 9.440 1.00 57.91 84 LYS A N 1
ATOM 627 C CA . LYS A 1 84 ? 7.740 11.360 9.779 1.00 57.91 84 LYS A CA 1
ATOM 628 C C . LYS A 1 84 ? 7.955 12.356 8.648 1.00 57.91 84 LYS A C 1
ATOM 630 O O . LYS A 1 84 ? 8.986 12.212 7.954 1.00 57.91 84 LYS A O 1
#

Secondary structure (DSSP, 8-state):
---------EEEEE-TTSEEEEEEEETTEEEEEEEEEEEEETTEEEEEETTEEEEEEEEEETTEEEEEEEETTS---EEE----

Radius of gyration: 12.81 Å; chains: 1; bounding box: 31×28×31 Å